Protein AF-A0A926UCR3-F1 (afdb_monomer_lite)

Sequence (141 aa):
MEPDPQQRLLLKIVLGSAWIDGALQPAELTYLQTLLQRYGESYNRELKELTQQRVSRTETEAWIVEYLNDTGEEGRRKLLAEIANTLFADERISDLERELLDEYHTMMSLIPNQEQEHHFAQNILEPIGRFLKKVIGLNPS

Secondary structure (DSSP, 8-state):
-PPPHHHHHHHHHHHHHTTTTSS--HHHHHHHHHHHHHTT-TT-HHHHHHTTSPPPHHHHHHHHHHHHHT--HHHHHHHHHHHHHHHTTSS---HHHHHHHHHHHHHHHHS--HHHHHHHHHHHHHHHHHHHHHHHT----

Radius of gyration: 20.46 Å; chains: 1; bounding box: 48×23×64 Å

pLDDT: mean 84.08, std 15.67, range [41.06, 97.5]

Structure (mmCIF, N/CA/C/O backbone):
data_AF-A0A926UCR3-F1
#
_entry.id   AF-A0A926UCR3-F1
#
loop_
_atom_site.group_PDB
_atom_site.id
_atom_site.type_symbol
_atom_site.label_atom_id
_atom_site.label_alt_id
_atom_site.label_comp_id
_atom_site.label_asym_id
_atom_site.label_entity_id
_atom_site.label_seq_id
_atom_site.pdbx_PDB_ins_code
_atom_site.Cartn_x
_atom_site.Cartn_y
_atom_site.Cartn_z
_atom_site.occupancy
_atom_site.B_iso_or_equiv
_atom_site.auth_seq_id
_atom_site.auth_comp_id
_atom_site.auth_asym_id
_atom_site.auth_atom_id
_atom_site.pdbx_PDB_model_num
ATOM 1 N N . MET A 1 1 ? -24.084 -1.351 -4.209 1.00 46.25 1 MET A N 1
ATOM 2 C CA . MET A 1 1 ? -23.220 -1.310 -3.017 1.00 46.25 1 MET A CA 1
ATOM 3 C C . MET A 1 1 ? -22.254 -0.180 -3.267 1.00 46.25 1 MET A C 1
ATOM 5 O O . MET A 1 1 ? -21.613 -0.195 -4.311 1.00 46.25 1 MET A O 1
ATOM 9 N N . GLU A 1 2 ? -22.261 0.846 -2.420 1.00 54.06 2 GLU A N 1
ATOM 10 C CA . GLU A 1 2 ? -21.163 1.810 -2.445 1.00 54.06 2 GLU A CA 1
ATOM 11 C C . GLU A 1 2 ? -19.873 1.060 -2.102 1.00 54.06 2 GLU A C 1
ATOM 13 O O . GLU A 1 2 ? -19.937 0.116 -1.307 1.00 54.06 2 GLU A O 1
ATOM 18 N N . PRO A 1 3 ? -18.738 1.382 -2.729 1.00 60.19 3 PRO A N 1
ATOM 19 C CA . PRO A 1 3 ? -17.538 0.603 -2.479 1.00 60.19 3 PRO A CA 1
ATOM 20 C C . PRO A 1 3 ? -17.004 0.892 -1.082 1.00 60.19 3 PRO A C 1
ATOM 22 O O . PRO A 1 3 ? -17.048 2.035 -0.623 1.00 60.19 3 PRO A O 1
ATOM 25 N N . ASP A 1 4 ? -16.530 -0.158 -0.420 1.00 85.75 4 ASP A N 1
ATOM 26 C CA . ASP A 1 4 ? -16.053 -0.112 0.956 1.00 85.75 4 ASP A CA 1
ATOM 27 C C . ASP A 1 4 ? -14.856 0.859 1.061 1.00 85.75 4 ASP A C 1
ATOM 29 O O . ASP A 1 4 ? -13.817 0.624 0.427 1.00 85.75 4 ASP A O 1
ATOM 33 N N . PRO A 1 5 ? -14.973 1.960 1.831 1.00 88.75 5 PRO A N 1
ATOM 34 C CA . PRO A 1 5 ? -13.883 2.913 2.036 1.00 88.75 5 PRO A CA 1
ATOM 35 C C . PRO A 1 5 ? -12.587 2.235 2.489 1.00 88.75 5 PRO A C 1
ATOM 37 O O . PRO A 1 5 ? -11.504 2.605 2.033 1.00 88.75 5 PRO A O 1
ATOM 40 N N . GLN A 1 6 ? -12.705 1.175 3.290 1.00 90.75 6 GLN A N 1
ATOM 41 C CA . GLN A 1 6 ? -11.568 0.430 3.809 1.00 90.75 6 GLN A CA 1
ATOM 42 C C . GLN A 1 6 ? -10.850 -0.363 2.715 1.00 90.75 6 GLN A C 1
ATOM 44 O O . GLN A 1 6 ? -9.621 -0.459 2.701 1.00 90.75 6 GLN A O 1
ATOM 49 N N . GLN A 1 7 ? -11.601 -0.905 1.752 1.00 93.31 7 GLN A N 1
ATOM 50 C CA . GLN A 1 7 ? -11.027 -1.579 0.586 1.00 93.31 7 GLN A CA 1
ATOM 51 C C . GLN A 1 7 ? -10.255 -0.599 -0.292 1.00 93.31 7 GLN A C 1
ATOM 53 O O . GLN A 1 7 ? -9.148 -0.907 -0.727 1.00 93.31 7 GLN A O 1
ATOM 58 N N . ARG A 1 8 ? -10.807 0.593 -0.530 1.00 94.88 8 ARG A N 1
ATOM 59 C CA . ARG A 1 8 ? -10.114 1.629 -1.307 1.00 94.88 8 ARG A CA 1
ATOM 60 C C . ARG A 1 8 ? -8.840 2.083 -0.623 1.00 94.88 8 ARG A C 1
ATOM 62 O O . ARG A 1 8 ? -7.825 2.232 -1.293 1.00 94.88 8 ARG A O 1
ATOM 69 N N . LEU A 1 9 ? -8.876 2.253 0.694 1.00 96.06 9 LEU A N 1
ATOM 70 C CA . LEU A 1 9 ? -7.705 2.648 1.460 1.00 96.06 9 LEU A CA 1
ATOM 71 C C . LEU A 1 9 ? -6.600 1.584 1.404 1.00 96.06 9 LEU A C 1
ATOM 73 O O . LEU A 1 9 ? -5.449 1.927 1.148 1.00 96.06 9 LEU A O 1
ATOM 77 N N . LEU A 1 10 ? -6.950 0.294 1.501 1.00 96.75 10 LEU A N 1
ATOM 78 C CA . LEU A 1 10 ? -6.012 -0.807 1.241 1.00 96.75 10 LEU A CA 1
ATOM 79 C C . LEU A 1 10 ? -5.377 -0.682 -0.150 1.00 96.75 10 LEU A C 1
ATOM 81 O O . LEU A 1 10 ? -4.158 -0.750 -0.273 1.00 96.75 10 LEU A O 1
ATOM 85 N N . LEU A 1 11 ? -6.183 -0.470 -1.195 1.00 97.25 11 LEU A N 1
ATOM 86 C CA . LEU A 1 11 ? -5.678 -0.347 -2.567 1.00 97.25 11 LEU A CA 1
ATOM 87 C C . LEU A 1 11 ? -4.743 0.858 -2.729 1.00 97.25 11 LEU A C 1
ATOM 89 O O . LEU A 1 11 ? -3.717 0.735 -3.395 1.00 97.25 11 LEU A O 1
ATOM 93 N N . LYS A 1 12 ? -5.056 1.995 -2.094 1.00 97.50 12 LYS A N 1
ATOM 94 C CA . LYS A 1 12 ? -4.191 3.186 -2.076 1.00 97.50 12 LYS A CA 1
ATOM 95 C C . LYS A 1 12 ? -2.836 2.882 -1.446 1.00 97.50 12 LYS A C 1
ATOM 97 O O . LYS A 1 12 ? -1.815 3.225 -2.031 1.00 97.50 12 LYS A O 1
ATOM 102 N N . ILE A 1 13 ? -2.816 2.192 -0.305 1.00 97.50 13 ILE A N 1
ATOM 103 C CA . ILE A 1 13 ? -1.568 1.805 0.366 1.00 97.50 13 ILE A CA 1
ATOM 104 C C . ILE A 1 13 ? -0.736 0.884 -0.522 1.00 97.50 13 ILE A C 1
ATOM 106 O O . ILE A 1 13 ? 0.460 1.107 -0.682 1.00 97.50 13 ILE A O 1
ATOM 110 N N . VAL A 1 14 ? -1.355 -0.137 -1.117 1.00 97.25 14 VAL A N 1
ATOM 111 C CA . VAL A 1 14 ? -0.649 -1.101 -1.971 1.00 97.25 14 VAL A CA 1
ATOM 112 C C . VAL A 1 14 ? -0.061 -0.407 -3.206 1.00 97.25 14 VAL A C 1
ATOM 114 O O . VAL A 1 14 ? 1.112 -0.599 -3.516 1.00 97.25 14 VAL A O 1
ATOM 117 N N . LEU A 1 15 ? -0.832 0.476 -3.853 1.00 96.56 15 LEU A N 1
ATOM 118 C CA . LEU A 1 15 ? -0.352 1.325 -4.949 1.00 96.56 15 LEU A CA 1
ATOM 119 C C . LEU A 1 15 ? 0.805 2.225 -4.513 1.00 96.56 15 LEU A C 1
ATOM 121 O O . LEU A 1 15 ? 1.803 2.328 -5.217 1.00 96.56 15 LEU A O 1
ATOM 125 N N . GLY A 1 16 ? 0.681 2.864 -3.350 1.00 96.06 16 GLY A N 1
ATOM 126 C CA . GLY A 1 16 ? 1.717 3.738 -2.816 1.00 96.06 16 GLY A CA 1
ATOM 127 C C . GLY A 1 16 ? 2.998 3.002 -2.424 1.00 96.06 16 GLY A C 1
ATOM 128 O O . GLY A 1 16 ? 4.085 3.554 -2.569 1.00 96.06 16 GLY A O 1
ATOM 129 N N . SER A 1 17 ? 2.884 1.752 -1.974 1.00 95.56 17 SER A N 1
ATOM 130 C CA . SER A 1 17 ? 4.023 0.903 -1.601 1.00 95.56 17 SER A CA 1
ATOM 131 C C . SER A 1 17 ? 4.845 0.504 -2.825 1.00 95.56 17 SER A C 1
ATOM 133 O O . SER A 1 17 ? 6.070 0.539 -2.782 1.00 95.56 17 SER A O 1
ATOM 135 N N . ALA A 1 18 ? 4.174 0.202 -3.938 1.00 94.69 18 ALA A N 1
ATOM 136 C CA . ALA A 1 18 ? 4.809 -0.194 -5.194 1.00 94.69 18 ALA A CA 1
ATOM 137 C C . ALA A 1 18 ? 5.604 0.942 -5.877 1.00 94.69 18 ALA A C 1
ATOM 139 O O . ALA A 1 18 ? 6.316 0.719 -6.843 1.00 94.69 18 ALA A O 1
ATOM 140 N N . TRP A 1 19 ? 5.512 2.180 -5.381 1.00 94.38 19 TRP A N 1
ATOM 141 C CA . TRP A 1 19 ? 6.311 3.306 -5.875 1.00 94.38 19 TRP A CA 1
ATOM 142 C C . TRP A 1 19 ? 7.643 3.500 -5.138 1.00 94.38 19 TRP A C 1
ATOM 144 O O . TRP A 1 19 ? 8.325 4.495 -5.398 1.00 94.38 19 TRP A O 1
ATOM 154 N N . ILE A 1 20 ? 8.018 2.611 -4.212 1.00 84.62 20 ILE A N 1
ATOM 155 C CA . ILE A 1 20 ? 9.150 2.830 -3.298 1.00 84.62 20 ILE A CA 1
ATOM 156 C C . ILE A 1 20 ? 10.494 3.035 -4.006 1.00 84.62 20 ILE A C 1
ATOM 158 O O . ILE A 1 20 ? 11.273 3.905 -3.617 1.00 84.62 20 ILE A O 1
ATOM 162 N N . ASP A 1 21 ? 10.748 2.288 -5.077 1.00 84.81 21 ASP A N 1
ATOM 163 C CA . ASP A 1 21 ? 11.949 2.398 -5.909 1.00 84.81 21 ASP A CA 1
ATOM 164 C C . ASP A 1 21 ? 11.855 3.555 -6.933 1.00 84.81 21 ASP A C 1
ATOM 166 O O . ASP A 1 21 ? 12.799 3.862 -7.668 1.00 84.81 21 ASP A O 1
ATOM 170 N N . GLY A 1 22 ? 10.714 4.250 -6.951 1.00 84.38 22 GLY A N 1
ATOM 171 C CA . GLY A 1 22 ? 10.385 5.341 -7.853 1.00 84.38 22 GLY A CA 1
ATOM 172 C C . GLY A 1 22 ? 9.853 4.892 -9.216 1.00 84.38 22 GLY A C 1
ATOM 173 O O . GLY A 1 22 ? 9.585 5.762 -10.055 1.00 84.38 22 GLY A O 1
ATOM 174 N N . ALA A 1 23 ? 9.683 3.602 -9.487 1.00 87.62 23 ALA A N 1
ATOM 175 C CA . ALA A 1 23 ? 9.207 3.131 -10.779 1.00 87.62 23 ALA A CA 1
ATOM 176 C C . ALA A 1 23 ? 8.382 1.847 -10.660 1.00 87.62 23 ALA A C 1
ATOM 178 O O . ALA A 1 23 ? 8.936 0.777 -10.481 1.00 87.62 23 ALA A O 1
ATOM 179 N N . LEU A 1 24 ? 7.077 1.938 -10.938 1.00 91.00 24 LEU A N 1
ATOM 180 C CA . LEU A 1 24 ? 6.242 0.745 -11.083 1.00 91.00 24 LEU A CA 1
ATOM 181 C C . LEU A 1 24 ? 6.754 -0.163 -12.200 1.00 91.00 24 LEU A C 1
ATOM 183 O O . LEU A 1 24 ? 6.705 0.190 -13.388 1.00 91.00 24 LEU A O 1
ATOM 187 N N . GLN A 1 25 ? 7.179 -1.361 -11.830 1.00 91.50 25 GLN A N 1
ATOM 188 C CA . GLN A 1 25 ? 7.595 -2.368 -12.782 1.00 91.50 25 GLN A CA 1
ATOM 189 C C . GLN A 1 25 ? 6.383 -2.996 -13.490 1.00 91.50 25 GLN A C 1
ATOM 191 O O . GLN A 1 25 ? 5.271 -3.033 -12.952 1.00 91.50 25 GLN A O 1
ATOM 196 N N . PRO A 1 26 ? 6.554 -3.550 -14.709 1.00 93.50 26 PRO A N 1
ATOM 197 C CA . PRO A 1 26 ? 5.447 -4.170 -15.439 1.00 93.50 26 PRO A CA 1
ATOM 198 C C . PRO A 1 26 ? 4.741 -5.305 -14.678 1.00 93.50 26 PRO A C 1
ATOM 200 O O . PRO A 1 26 ? 3.528 -5.472 -14.829 1.00 93.50 26 PRO A O 1
ATOM 203 N N . ALA A 1 27 ? 5.477 -6.079 -13.873 1.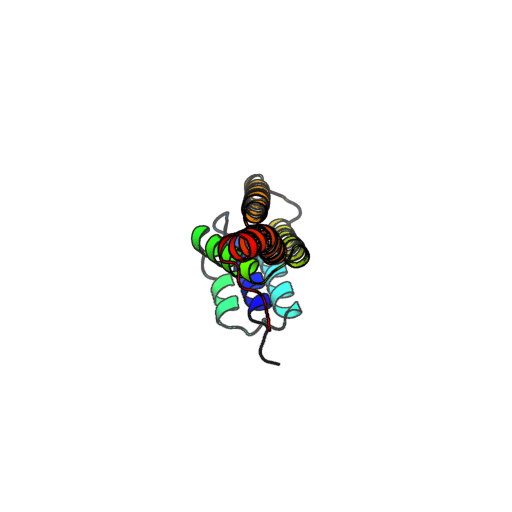00 93.06 27 ALA A N 1
ATOM 204 C CA . ALA A 1 27 ? 4.925 -7.173 -13.072 1.00 93.06 27 ALA A CA 1
ATOM 205 C C . ALA A 1 27 ? 4.026 -6.648 -11.942 1.00 93.06 27 ALA A C 1
ATOM 207 O O . ALA A 1 27 ? 2.868 -7.059 -11.841 1.00 93.06 27 ALA A O 1
ATOM 208 N N . GLU A 1 28 ? 4.510 -5.670 -11.175 1.00 93.50 28 GLU A N 1
ATOM 209 C CA . GLU A 1 28 ? 3.751 -5.000 -10.114 1.00 93.50 28 GLU A CA 1
ATOM 210 C C . GLU A 1 28 ? 2.505 -4.318 -10.682 1.00 93.50 28 GLU A C 1
ATOM 212 O O . GLU A 1 28 ? 1.403 -4.508 -10.174 1.00 93.50 28 GLU A O 1
ATOM 217 N N . LEU A 1 29 ? 2.634 -3.597 -11.804 1.00 94.94 29 LEU A N 1
ATOM 218 C CA . LEU A 1 29 ? 1.498 -2.960 -12.474 1.00 94.94 29 LEU A CA 1
ATOM 219 C C . LEU A 1 29 ? 0.445 -3.987 -12.916 1.00 94.94 29 LEU A C 1
ATOM 221 O O . LEU A 1 29 ? -0.756 -3.739 -12.790 1.00 94.94 29 LEU A O 1
ATOM 225 N N . THR A 1 30 ? 0.874 -5.145 -13.421 1.00 95.31 30 THR A N 1
ATOM 226 C CA . THR A 1 30 ? -0.036 -6.234 -13.811 1.00 95.31 30 THR A CA 1
ATOM 227 C C . THR A 1 30 ? -0.758 -6.812 -12.591 1.00 95.31 30 THR A C 1
ATOM 229 O O . THR A 1 30 ? -1.976 -7.035 -12.639 1.00 95.31 30 THR A O 1
ATOM 232 N N . TYR A 1 31 ? -0.040 -7.012 -11.482 1.00 94.81 31 TYR A N 1
ATOM 233 C CA . TYR A 1 31 ? -0.636 -7.443 -10.219 1.00 94.81 31 TYR A CA 1
ATOM 234 C C . TYR A 1 31 ? -1.650 -6.413 -9.708 1.00 94.81 31 TYR A C 1
ATOM 236 O O . TYR A 1 31 ? -2.802 -6.763 -9.456 1.00 94.81 31 TYR A O 1
ATOM 244 N N . LEU A 1 32 ? -1.275 -5.134 -9.658 1.00 95.69 32 LEU A N 1
ATOM 245 C CA . LEU A 1 32 ? -2.128 -4.021 -9.239 1.00 95.69 32 LEU A CA 1
ATOM 246 C C . LEU A 1 32 ? -3.406 -3.928 -10.077 1.00 95.69 32 LEU A C 1
ATOM 248 O O . LEU A 1 32 ? -4.496 -3.801 -9.526 1.00 95.69 32 LEU A O 1
ATOM 252 N N . GLN A 1 33 ? -3.319 -4.051 -11.404 1.00 95.62 33 GLN A N 1
ATOM 253 C CA . GLN A 1 33 ? -4.503 -4.059 -12.271 1.00 95.62 33 GLN A CA 1
ATOM 254 C C . GLN A 1 33 ? -5.428 -5.245 -11.972 1.00 95.62 33 GLN A C 1
ATOM 256 O O . GLN A 1 33 ? -6.651 -5.083 -11.924 1.00 95.62 33 GLN A O 1
ATOM 261 N N . THR A 1 34 ? -4.854 -6.425 -11.727 1.00 95.00 34 THR A N 1
ATOM 262 C CA . THR A 1 34 ? -5.607 -7.621 -11.322 1.00 95.00 34 THR A CA 1
ATOM 263 C C . THR A 1 34 ? -6.268 -7.418 -9.959 1.00 95.00 34 THR A C 1
ATOM 265 O O . THR A 1 34 ? -7.419 -7.812 -9.757 1.00 95.00 34 THR A O 1
ATOM 268 N N . LEU A 1 35 ? -5.570 -6.763 -9.032 1.00 94.56 35 LEU A N 1
ATOM 269 C CA . LEU A 1 35 ? -6.074 -6.435 -7.708 1.00 94.56 35 LEU A CA 1
ATOM 270 C C . LEU A 1 35 ? -7.255 -5.462 -7.800 1.00 94.56 35 LEU A C 1
ATOM 272 O O . LEU A 1 35 ? -8.327 -5.752 -7.276 1.00 94.56 35 LEU A O 1
ATOM 276 N N . LEU A 1 36 ? -7.127 -4.373 -8.563 1.00 95.00 36 LEU A N 1
ATOM 277 C CA . LEU A 1 36 ? -8.223 -3.429 -8.808 1.00 95.00 36 LEU A CA 1
ATOM 278 C C . LEU A 1 36 ? -9.454 -4.123 -9.406 1.00 95.00 36 LEU A C 1
ATOM 280 O O . LEU A 1 36 ? -10.576 -3.856 -8.982 1.00 95.00 36 LEU A O 1
ATOM 284 N N . GLN A 1 37 ? -9.273 -5.049 -10.353 1.00 94.88 37 GLN A N 1
ATOM 285 C CA . GLN A 1 37 ? -10.382 -5.839 -10.897 1.00 94.88 37 GLN A CA 1
ATOM 286 C C . GLN A 1 37 ? -11.032 -6.741 -9.840 1.00 94.88 37 GLN A C 1
ATOM 288 O O . GLN A 1 37 ? -12.258 -6.769 -9.744 1.00 94.88 37 GLN A O 1
ATOM 293 N N . ARG A 1 38 ? -10.231 -7.441 -9.025 1.00 93.19 38 ARG A N 1
ATOM 294 C CA . ARG A 1 38 ? -10.713 -8.332 -7.954 1.00 93.19 38 ARG A CA 1
ATOM 295 C C . ARG A 1 38 ? -11.579 -7.595 -6.934 1.00 93.19 38 ARG A C 1
ATOM 297 O O . ARG A 1 38 ? -12.568 -8.151 -6.467 1.00 93.19 38 ARG A O 1
ATOM 304 N N . TYR A 1 39 ? -11.215 -6.357 -6.612 1.00 91.81 39 TYR A N 1
ATOM 305 C CA . TYR A 1 39 ? -11.955 -5.501 -5.683 1.00 91.81 39 TYR A CA 1
ATOM 306 C C . TYR A 1 39 ? -13.067 -4.677 -6.358 1.00 91.81 39 TYR A C 1
ATOM 308 O O . TYR A 1 39 ? -13.753 -3.916 -5.684 1.00 91.81 39 TYR A O 1
ATOM 316 N N . GLY A 1 40 ? -13.290 -4.828 -7.670 1.00 93.25 40 GLY A N 1
ATOM 317 C CA . GLY A 1 40 ? -14.336 -4.096 -8.396 1.00 93.25 40 GLY A CA 1
ATOM 318 C C . GLY A 1 40 ? -14.038 -2.606 -8.620 1.00 93.25 40 GLY A C 1
ATOM 319 O O . GLY A 1 40 ? -14.944 -1.841 -8.935 1.00 93.25 40 GLY A O 1
ATOM 320 N N . GLU A 1 41 ? -12.777 -2.194 -8.494 1.00 94.62 41 GLU A N 1
ATOM 321 C CA . GLU A 1 41 ? -12.308 -0.801 -8.539 1.00 94.62 41 GLU A CA 1
ATOM 322 C C . GLU A 1 41 ? -11.516 -0.476 -9.826 1.00 94.62 41 GLU A C 1
ATOM 324 O O . GLU A 1 41 ? -10.859 0.557 -9.935 1.00 94.62 41 GLU A O 1
ATOM 329 N N . SER A 1 42 ? -11.590 -1.326 -10.854 1.00 91.44 42 SER A N 1
ATOM 330 C CA . SER A 1 42 ? -10.857 -1.154 -12.124 1.00 91.44 42 SER A CA 1
ATOM 331 C C . SER A 1 42 ? -11.221 0.111 -12.917 1.00 91.44 42 SER A C 1
ATOM 333 O O . SER A 1 42 ? -10.429 0.576 -13.740 1.00 91.44 42 SER A O 1
ATOM 335 N N . TYR A 1 43 ? -12.405 0.678 -12.676 1.00 91.12 43 TYR A N 1
ATOM 336 C CA . TYR A 1 43 ? -12.874 1.927 -13.290 1.00 91.12 43 TYR A CA 1
ATOM 337 C C . TYR A 1 43 ? -12.755 3.138 -12.360 1.00 91.12 43 TYR A C 1
ATOM 339 O O . TYR A 1 43 ? -13.168 4.239 -12.730 1.00 91.12 43 TYR A O 1
ATOM 347 N N . ASN A 1 44 ? -12.201 2.957 -11.161 1.00 93.69 44 ASN A N 1
ATOM 348 C CA . ASN A 1 44 ? -12.006 4.043 -10.221 1.00 93.69 44 ASN A CA 1
ATOM 349 C C . ASN A 1 44 ? -10.948 5.010 -10.745 1.00 93.69 44 ASN A C 1
ATOM 351 O O . ASN A 1 44 ? -9.801 4.635 -10.996 1.00 93.69 44 ASN A O 1
ATOM 355 N N . ARG A 1 45 ? -11.350 6.267 -10.923 1.00 93.44 45 ARG A N 1
ATOM 356 C CA . ARG A 1 45 ? -10.480 7.291 -11.490 1.00 93.44 45 ARG A CA 1
ATOM 357 C C . ARG A 1 45 ? -9.286 7.600 -10.585 1.00 93.44 45 ARG A C 1
ATOM 359 O O . ARG A 1 45 ? -8.176 7.648 -11.097 1.00 93.44 45 ARG A O 1
ATOM 366 N N . GLU A 1 46 ? -9.510 7.769 -9.283 1.00 94.50 46 GLU A N 1
ATOM 367 C CA . GLU A 1 46 ? -8.456 8.088 -8.310 1.00 94.50 46 GLU A CA 1
ATOM 368 C C . GLU A 1 46 ? -7.407 6.970 -8.271 1.00 94.50 46 GLU A C 1
ATOM 370 O O . GLU A 1 46 ? -6.227 7.213 -8.499 1.00 94.50 46 GLU A O 1
ATOM 375 N N . LEU A 1 47 ? -7.840 5.719 -8.089 1.00 95.31 47 LEU A N 1
ATOM 376 C CA . LEU A 1 47 ? -6.924 4.574 -8.015 1.00 95.31 47 LEU A CA 1
ATOM 377 C C . LEU A 1 47 ? -6.162 4.355 -9.326 1.00 95.31 47 LEU A C 1
ATOM 379 O O . LEU A 1 47 ? -4.989 3.987 -9.316 1.00 95.31 47 LEU A O 1
ATOM 383 N N . LYS A 1 48 ? -6.801 4.621 -10.468 1.00 94.06 48 LYS A N 1
ATOM 384 C CA . LYS A 1 48 ? -6.131 4.562 -11.767 1.00 94.06 48 LYS A CA 1
ATOM 385 C C . LYS A 1 48 ? -5.090 5.670 -11.923 1.00 94.06 48 LYS A C 1
ATOM 387 O O . LYS A 1 48 ? -4.021 5.404 -12.465 1.00 94.06 48 LYS A O 1
ATOM 392 N N . GLU A 1 49 ? -5.361 6.882 -11.450 1.00 94.06 49 GLU A N 1
ATOM 393 C CA . GLU A 1 49 ? -4.389 7.983 -11.467 1.00 94.06 49 GLU A CA 1
ATOM 394 C C . GLU A 1 49 ? -3.144 7.641 -10.626 1.00 94.06 49 GLU A C 1
ATOM 396 O O . GLU A 1 49 ? -2.023 7.880 -11.077 1.00 94.06 49 GLU A O 1
ATOM 401 N N . LEU A 1 50 ? -3.310 6.954 -9.490 1.00 95.25 50 LEU A N 1
ATOM 402 C CA . LEU A 1 50 ? -2.195 6.478 -8.656 1.00 95.25 50 LEU A CA 1
ATOM 403 C C . LEU A 1 50 ? -1.307 5.417 -9.338 1.00 95.25 50 LEU A C 1
ATOM 405 O O . LEU A 1 50 ? -0.144 5.276 -8.974 1.00 95.25 50 LEU A O 1
ATOM 409 N N . THR A 1 51 ? -1.790 4.709 -10.369 1.00 93.12 51 THR A N 1
ATOM 410 C CA . THR A 1 51 ? -0.926 3.820 -11.188 1.00 93.12 51 THR A CA 1
ATOM 411 C C . THR A 1 51 ? 0.003 4.585 -12.136 1.00 93.12 51 THR A C 1
ATOM 413 O O . THR A 1 51 ? 0.871 3.993 -12.771 1.00 93.12 51 THR A O 1
ATOM 416 N N . GLN A 1 52 ? -0.196 5.895 -12.284 1.00 91.88 52 GLN A N 1
ATOM 417 C CA . GLN A 1 52 ? 0.535 6.745 -13.229 1.00 91.88 52 GLN A CA 1
ATOM 418 C C . GLN A 1 52 ? 1.339 7.843 -12.532 1.00 91.88 52 GLN A C 1
ATOM 420 O O . GLN A 1 52 ? 2.232 8.432 -13.140 1.00 91.88 52 GLN A O 1
ATOM 425 N N . GLN A 1 53 ? 1.012 8.138 -11.277 1.00 91.75 53 GLN A N 1
ATOM 426 C CA . GLN A 1 53 ? 1.623 9.198 -10.491 1.00 91.75 53 GLN A CA 1
ATOM 427 C C . GLN A 1 53 ? 2.356 8.595 -9.304 1.00 91.75 53 GLN A C 1
ATOM 429 O O . GLN A 1 53 ? 1.798 7.775 -8.580 1.00 91.75 53 GLN A O 1
ATOM 434 N N . ARG A 1 54 ? 3.599 9.038 -9.094 1.00 91.38 54 ARG A N 1
ATOM 435 C CA . ARG A 1 54 ? 4.371 8.652 -7.916 1.00 91.38 54 ARG A CA 1
ATOM 436 C C . ARG A 1 54 ? 3.649 9.099 -6.656 1.00 91.38 54 ARG A C 1
ATOM 438 O O . ARG A 1 54 ? 3.315 10.275 -6.519 1.00 91.38 54 ARG A O 1
ATOM 445 N N . VAL A 1 55 ? 3.510 8.166 -5.730 1.00 93.62 55 VAL A N 1
ATOM 446 C CA . VAL A 1 55 ? 3.033 8.425 -4.375 1.00 93.62 55 VAL A CA 1
ATOM 447 C C . VAL A 1 55 ? 4.243 8.548 -3.465 1.00 93.62 55 VAL A C 1
ATOM 449 O O . VAL A 1 55 ? 5.212 7.799 -3.593 1.00 93.62 55 VAL A O 1
ATOM 452 N N . SER A 1 56 ? 4.220 9.526 -2.564 1.00 92.06 56 SER A N 1
ATOM 453 C CA . SER A 1 56 ? 5.305 9.670 -1.597 1.00 92.06 56 SER A CA 1
ATOM 454 C C . SER A 1 56 ? 5.178 8.637 -0.481 1.00 92.06 56 SER A C 1
ATOM 456 O O . SER A 1 56 ? 4.077 8.312 -0.043 1.00 92.06 56 SER A O 1
ATOM 458 N N . ARG A 1 57 ? 6.312 8.184 0.056 1.00 92.12 57 ARG A N 1
ATOM 459 C CA . ARG A 1 57 ? 6.328 7.269 1.203 1.00 92.12 57 ARG A CA 1
ATOM 460 C C . ARG A 1 57 ? 5.516 7.799 2.394 1.00 92.12 57 ARG A C 1
ATOM 462 O O . ARG A 1 57 ? 4.746 7.049 2.979 1.00 92.12 57 ARG A O 1
ATOM 469 N N . THR A 1 58 ? 5.640 9.088 2.710 1.00 93.50 58 THR A N 1
ATOM 470 C CA . THR A 1 58 ? 4.900 9.732 3.808 1.00 93.50 58 THR A CA 1
ATOM 471 C C . THR A 1 58 ? 3.387 9.698 3.595 1.00 93.50 58 THR A C 1
ATOM 473 O O . THR A 1 58 ? 2.630 9.534 4.547 1.00 93.50 58 THR A O 1
ATOM 476 N N . GLU A 1 59 ? 2.932 9.838 2.350 1.00 95.31 59 GLU A N 1
ATOM 477 C CA . GLU A 1 59 ? 1.512 9.733 2.011 1.00 95.31 59 GLU A CA 1
ATOM 478 C C . GLU A 1 59 ? 1.009 8.291 2.164 1.00 95.31 59 GLU A C 1
ATOM 480 O O . GLU A 1 59 ? -0.028 8.068 2.788 1.00 95.31 59 GLU A O 1
ATOM 485 N N . THR A 1 60 ? 1.788 7.308 1.703 1.00 96.25 60 THR A N 1
ATOM 486 C CA . THR A 1 60 ? 1.494 5.883 1.915 1.00 96.25 60 THR A CA 1
ATOM 487 C C . THR A 1 60 ? 1.411 5.538 3.406 1.00 96.25 60 THR A C 1
ATOM 489 O O . THR A 1 60 ? 0.474 4.868 3.836 1.00 96.25 60 THR A O 1
ATOM 492 N N . GLU A 1 61 ? 2.350 6.029 4.219 1.00 95.44 61 GLU A N 1
ATOM 493 C CA . GLU A 1 61 ? 2.362 5.829 5.674 1.00 95.44 61 GLU A CA 1
ATOM 494 C C . GLU A 1 61 ? 1.145 6.461 6.359 1.00 95.44 61 GLU A C 1
ATOM 496 O O . GLU A 1 61 ? 0.555 5.846 7.249 1.00 95.44 61 GLU A O 1
ATOM 501 N N . ALA A 1 62 ? 0.713 7.646 5.918 1.00 96.06 62 ALA A N 1
ATOM 502 C CA . ALA A 1 62 ? -0.499 8.276 6.432 1.00 96.06 62 ALA A CA 1
ATOM 503 C C . ALA A 1 62 ? -1.744 7.412 6.172 1.00 96.06 62 ALA A C 1
ATOM 505 O O . ALA A 1 62 ? -2.555 7.216 7.079 1.00 96.06 62 ALA A O 1
ATOM 506 N N . TRP A 1 63 ? -1.865 6.831 4.974 1.00 97.00 63 TRP A N 1
ATOM 507 C CA . TRP A 1 63 ? -2.955 5.902 4.661 1.00 97.00 63 TRP A CA 1
ATOM 508 C C . TRP A 1 63 ? -2.878 4.612 5.475 1.00 97.00 63 TRP A C 1
ATOM 510 O O . TRP A 1 63 ? -3.918 4.096 5.873 1.00 97.00 63 TRP A O 1
ATOM 520 N N . ILE A 1 64 ? -1.674 4.102 5.768 1.00 96.12 64 ILE A N 1
ATOM 521 C CA . ILE A 1 64 ? -1.509 2.949 6.665 1.00 96.12 64 ILE A CA 1
ATOM 522 C C . ILE A 1 64 ? -2.087 3.273 8.041 1.00 96.12 64 ILE A C 1
ATOM 524 O O . ILE A 1 64 ? -2.892 2.500 8.552 1.00 96.12 64 ILE A O 1
ATOM 528 N N . VAL A 1 65 ? -1.719 4.412 8.631 1.00 94.12 65 VAL A N 1
ATOM 529 C CA . VAL A 1 65 ? -2.242 4.823 9.943 1.00 94.12 65 VAL A CA 1
ATOM 530 C C . VAL A 1 65 ? -3.766 4.942 9.910 1.00 94.12 65 VAL A C 1
ATOM 532 O O . VAL A 1 65 ? -4.436 4.412 10.793 1.00 94.12 65 VAL A O 1
ATOM 535 N N . GLU A 1 66 ? -4.319 5.573 8.872 1.00 94.38 66 GLU A N 1
ATOM 536 C CA . GLU A 1 66 ? -5.767 5.682 8.677 1.00 94.38 66 GLU A CA 1
ATOM 537 C C . GLU A 1 66 ? -6.434 4.301 8.590 1.00 94.38 66 GLU A C 1
ATOM 539 O O . GLU A 1 66 ? -7.420 4.046 9.276 1.00 94.38 66 GLU A O 1
ATOM 544 N N . TYR A 1 67 ? -5.849 3.371 7.832 1.00 94.44 67 TYR A N 1
ATOM 545 C CA . TYR A 1 67 ? -6.373 2.017 7.668 1.00 94.44 67 TYR A CA 1
ATOM 546 C C . TYR A 1 67 ? -6.382 1.254 8.990 1.00 94.44 67 TYR A C 1
ATOM 548 O O . TYR A 1 67 ? -7.335 0.539 9.298 1.00 94.44 67 TYR A O 1
ATOM 556 N N . LEU A 1 68 ? -5.347 1.417 9.809 1.00 91.94 68 LEU A N 1
ATOM 557 C CA . LEU A 1 68 ? -5.250 0.728 11.090 1.00 91.94 68 LEU A CA 1
ATOM 558 C C . LEU A 1 68 ? -6.264 1.201 12.134 1.00 91.94 68 LEU A C 1
ATOM 560 O O . LEU A 1 68 ? -6.556 0.425 13.045 1.00 91.94 68 LEU A O 1
ATOM 564 N N . ASN A 1 69 ? -6.821 2.408 11.997 1.00 88.69 69 ASN A N 1
ATOM 565 C CA . ASN A 1 69 ? -7.818 2.920 12.938 1.00 88.69 69 ASN A CA 1
ATOM 566 C C . ASN A 1 69 ? -9.077 2.051 12.977 1.00 88.69 69 ASN A C 1
ATOM 568 O O . ASN A 1 69 ? -9.614 1.830 14.054 1.00 88.69 69 ASN A O 1
ATOM 572 N N . ASP A 1 70 ? -9.493 1.507 11.834 1.00 86.31 70 ASP A N 1
ATOM 573 C CA . ASP A 1 70 ? -10.720 0.712 11.708 1.00 86.31 70 ASP A CA 1
ATOM 574 C C . ASP A 1 70 ? -10.438 -0.784 11.484 1.00 86.31 70 ASP A C 1
ATOM 576 O O . ASP A 1 70 ? -11.312 -1.545 11.063 1.00 86.31 70 ASP A O 1
ATOM 580 N N . THR A 1 71 ? -9.208 -1.234 11.769 1.00 85.25 71 THR A N 1
ATOM 581 C CA . THR A 1 71 ? -8.764 -2.592 11.432 1.00 85.25 71 THR A CA 1
ATOM 582 C C . THR A 1 71 ? -8.128 -3.337 12.606 1.00 85.25 71 THR A C 1
ATOM 584 O O . THR A 1 71 ? -7.208 -2.858 13.267 1.00 85.25 71 THR A O 1
ATOM 587 N N . GLY A 1 72 ? -8.583 -4.573 12.829 1.00 87.06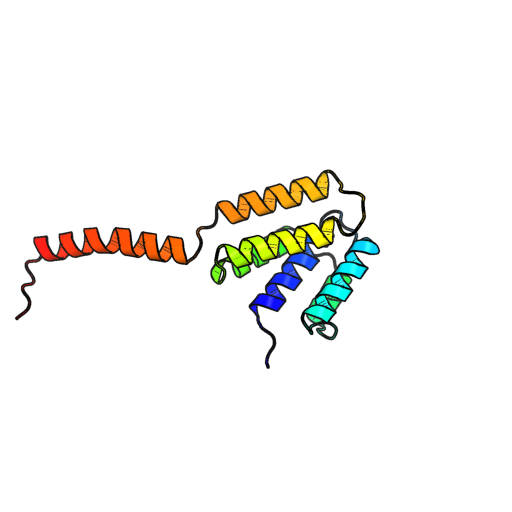 72 GLY A N 1
ATOM 588 C CA . GLY A 1 72 ? -7.972 -5.517 13.768 1.00 87.06 72 GLY A CA 1
ATOM 589 C C . GLY A 1 72 ? -6.738 -6.236 13.208 1.00 87.06 72 GLY A C 1
ATOM 590 O O . GLY A 1 72 ? -6.196 -5.904 12.155 1.00 87.06 72 GLY A O 1
ATOM 591 N N . GLU A 1 73 ? -6.294 -7.285 13.896 1.00 88.56 73 GLU A N 1
ATOM 592 C CA . GLU A 1 73 ? -5.091 -8.033 13.504 1.00 88.56 73 GLU A CA 1
ATOM 593 C C . GLU A 1 73 ? -5.215 -8.694 12.118 1.00 88.56 73 GLU A C 1
ATOM 595 O O . GLU A 1 73 ? -4.256 -8.737 11.351 1.00 88.56 73 GLU A O 1
ATOM 600 N N . GLU A 1 74 ? -6.413 -9.163 11.758 1.00 90.56 74 GLU A N 1
ATOM 601 C CA . GLU A 1 74 ? -6.646 -9.807 10.462 1.00 90.56 74 GLU A CA 1
ATOM 602 C C . GLU A 1 74 ? -6.421 -8.851 9.291 1.00 90.56 74 GLU A C 1
ATOM 604 O O . GLU A 1 74 ? -5.749 -9.205 8.325 1.00 90.56 74 GLU A O 1
ATOM 609 N N . GLY A 1 75 ? -6.922 -7.618 9.369 1.00 91.75 75 GLY A N 1
ATOM 610 C CA . GLY A 1 75 ? -6.707 -6.686 8.269 1.00 91.75 75 GLY A CA 1
ATOM 611 C C . GLY A 1 75 ? -5.276 -6.137 8.221 1.00 91.75 75 GLY A C 1
ATOM 612 O O . GLY A 1 75 ? -4.801 -5.838 7.132 1.00 91.75 75 GLY A O 1
ATOM 613 N N . ARG A 1 76 ? -4.528 -6.127 9.337 1.00 93.81 76 ARG A N 1
ATOM 614 C CA . ARG A 1 76 ? -3.065 -5.904 9.312 1.00 93.81 76 ARG A CA 1
ATOM 615 C C . ARG A 1 76 ? -2.350 -6.974 8.499 1.00 93.81 76 ARG A C 1
ATOM 617 O O . ARG A 1 76 ? -1.586 -6.648 7.594 1.00 93.81 76 ARG A O 1
ATOM 624 N N . ARG A 1 77 ? -2.632 -8.251 8.792 1.00 93.88 77 ARG A N 1
ATOM 625 C CA . ARG A 1 77 ? -2.072 -9.386 8.040 1.00 93.88 77 ARG A CA 1
ATOM 626 C C . ARG A 1 77 ? -2.444 -9.304 6.567 1.00 93.88 77 ARG A C 1
ATOM 628 O O . ARG A 1 77 ? -1.586 -9.493 5.712 1.00 93.88 77 ARG A O 1
ATOM 635 N N . LYS A 1 78 ? -3.705 -8.978 6.278 1.00 94.88 78 LYS A N 1
ATOM 636 C CA . LYS A 1 78 ? -4.192 -8.787 4.913 1.00 94.88 78 LYS A CA 1
ATOM 637 C C . LYS A 1 78 ? -3.437 -7.673 4.191 1.00 94.88 78 LYS A C 1
ATOM 639 O O . LYS A 1 78 ? -3.000 -7.883 3.066 1.00 94.88 78 LYS A O 1
ATOM 644 N N . LEU A 1 79 ? -3.274 -6.513 4.825 1.00 96.38 79 LEU A N 1
ATOM 645 C CA . LEU A 1 79 ? -2.567 -5.382 4.236 1.00 96.38 79 LEU A CA 1
ATOM 646 C C . LEU A 1 79 ? -1.112 -5.744 3.919 1.00 96.38 79 LEU A C 1
ATOM 648 O O . LEU A 1 79 ? -0.675 -5.556 2.789 1.00 96.38 79 LEU A O 1
ATOM 652 N N . LEU A 1 80 ? -0.391 -6.329 4.880 1.00 96.31 80 LEU A N 1
ATOM 653 C CA . LEU A 1 80 ? 0.990 -6.774 4.673 1.00 96.31 80 LEU A CA 1
ATOM 654 C C . LEU A 1 80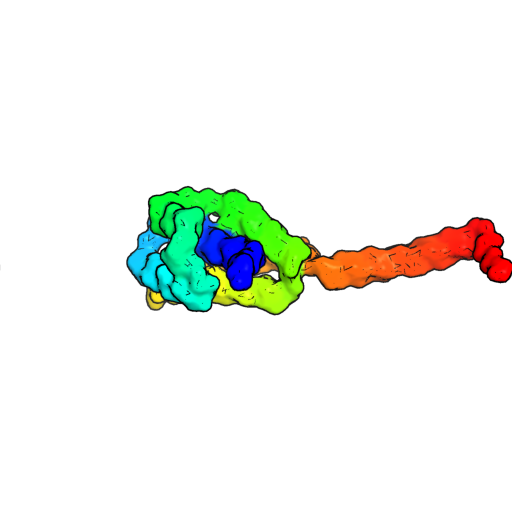 ? 1.104 -7.819 3.561 1.00 96.31 80 LEU A C 1
ATOM 656 O O . LEU A 1 80 ? 2.022 -7.741 2.752 1.00 96.31 80 LEU A O 1
ATOM 660 N N . ALA A 1 81 ? 0.168 -8.768 3.486 1.00 95.75 81 ALA A N 1
ATOM 661 C CA . ALA A 1 81 ? 0.157 -9.773 2.429 1.00 95.75 81 ALA A CA 1
ATOM 662 C C . ALA A 1 81 ? -0.041 -9.148 1.040 1.00 95.75 81 ALA A C 1
ATOM 664 O O . ALA A 1 81 ? 0.643 -9.534 0.099 1.00 95.75 81 ALA A O 1
ATOM 665 N N . GLU A 1 82 ? -0.943 -8.174 0.898 1.00 96.75 82 GLU A N 1
ATOM 666 C CA . GLU A 1 82 ? -1.171 -7.506 -0.391 1.00 96.75 82 GLU A CA 1
ATOM 667 C C . GLU A 1 82 ? 0.005 -6.609 -0.798 1.00 96.75 82 GLU A C 1
ATOM 669 O O . GLU A 1 82 ? 0.345 -6.559 -1.981 1.00 96.75 82 GLU A O 1
ATOM 674 N N . ILE A 1 83 ? 0.670 -5.959 0.165 1.00 95.69 83 ILE A N 1
ATOM 675 C CA . ILE A 1 83 ? 1.924 -5.231 -0.082 1.00 95.69 83 ILE A CA 1
ATOM 676 C C . ILE A 1 83 ? 3.000 -6.211 -0.559 1.00 95.69 83 ILE A C 1
ATOM 678 O O . ILE A 1 83 ? 3.564 -6.011 -1.629 1.00 95.69 83 ILE A O 1
ATOM 682 N N . ALA A 1 84 ? 3.230 -7.306 0.170 1.00 93.69 84 ALA A N 1
ATOM 683 C CA . ALA A 1 84 ? 4.232 -8.310 -0.185 1.00 93.69 84 ALA A CA 1
ATOM 684 C C . ALA A 1 84 ? 3.973 -8.933 -1.565 1.00 93.69 84 ALA A C 1
ATOM 686 O O . ALA A 1 84 ? 4.884 -9.014 -2.379 1.00 93.69 84 ALA A O 1
ATOM 687 N N . ASN A 1 85 ? 2.729 -9.322 -1.863 1.00 93.94 85 ASN A N 1
ATOM 688 C CA . ASN A 1 85 ? 2.366 -9.876 -3.171 1.00 93.94 85 ASN A CA 1
ATOM 689 C C . ASN A 1 85 ? 2.584 -8.881 -4.316 1.00 93.94 85 ASN A C 1
ATOM 691 O O . ASN A 1 85 ? 2.828 -9.301 -5.443 1.00 93.94 85 ASN A O 1
ATOM 695 N N . THR A 1 86 ? 2.448 -7.582 -4.039 1.00 94.12 86 THR A N 1
ATOM 696 C CA . THR A 1 86 ? 2.664 -6.540 -5.042 1.00 94.12 86 THR A CA 1
ATOM 697 C C . THR A 1 86 ? 4.145 -6.317 -5.282 1.00 94.12 86 THR A C 1
ATOM 699 O O . THR A 1 86 ? 4.563 -6.385 -6.429 1.00 94.12 86 THR A O 1
ATOM 702 N N . LEU A 1 87 ? 4.927 -6.105 -4.219 1.00 90.56 87 LEU A N 1
ATOM 703 C CA . LEU A 1 87 ? 6.370 -5.864 -4.317 1.00 90.56 87 LEU A CA 1
ATOM 704 C C . LEU A 1 87 ? 7.104 -7.076 -4.898 1.00 90.56 87 LEU A C 1
ATOM 706 O O . LEU A 1 87 ? 7.986 -6.939 -5.729 1.00 90.56 87 LEU A O 1
ATOM 710 N N . PHE A 1 88 ? 6.688 -8.283 -4.515 1.00 91.12 88 PHE A N 1
ATOM 711 C CA . PHE A 1 88 ? 7.279 -9.537 -4.987 1.00 91.12 88 PHE A CA 1
ATOM 712 C C . PHE A 1 88 ? 6.492 -10.128 -6.165 1.00 91.12 88 PHE A C 1
ATOM 714 O O . PHE A 1 88 ? 6.442 -11.347 -6.345 1.00 91.12 88 PHE A O 1
ATOM 721 N N . ALA A 1 89 ? 5.801 -9.277 -6.934 1.00 89.31 89 ALA A N 1
ATOM 722 C CA . ALA A 1 89 ? 5.089 -9.706 -8.135 1.00 89.31 89 ALA A CA 1
ATOM 723 C C . ALA A 1 89 ? 6.060 -10.154 -9.234 1.00 89.31 89 ALA A C 1
ATOM 725 O O . ALA A 1 89 ? 5.698 -10.972 -10.085 1.00 89.31 89 ALA A O 1
ATOM 726 N N . ASP A 1 90 ? 7.282 -9.618 -9.227 1.00 82.50 90 ASP A N 1
ATOM 727 C CA . ASP A 1 90 ? 8.391 -10.217 -9.948 1.00 82.50 90 ASP A CA 1
ATOM 728 C C . ASP A 1 90 ? 9.068 -11.302 -9.084 1.00 82.50 90 ASP A C 1
ATOM 730 O O . ASP A 1 90 ? 9.011 -11.305 -7.858 1.00 82.50 90 ASP A O 1
ATOM 734 N N . GLU A 1 91 ? 9.711 -12.284 -9.713 1.00 75.81 91 GLU A N 1
ATOM 735 C CA . GLU A 1 91 ? 10.423 -13.341 -8.976 1.00 75.81 91 GLU A CA 1
ATOM 736 C C . GLU A 1 91 ? 11.783 -12.853 -8.414 1.00 75.81 91 GLU A C 1
ATOM 738 O O . GLU A 1 91 ? 12.689 -13.659 -8.181 1.00 75.81 91 GLU A O 1
ATOM 743 N N . ARG A 1 92 ? 11.983 -11.536 -8.250 1.00 78.88 92 ARG A N 1
ATOM 744 C CA . ARG A 1 92 ? 13.259 -10.892 -7.912 1.00 78.88 92 ARG A CA 1
ATOM 745 C C . ARG A 1 92 ? 13.099 -9.864 -6.797 1.00 78.88 92 ARG A C 1
ATOM 747 O O . ARG A 1 92 ? 13.276 -8.671 -6.991 1.00 78.88 92 ARG A O 1
ATOM 754 N N . ILE A 1 93 ? 12.960 -10.384 -5.589 1.00 80.62 93 ILE A N 1
ATOM 755 C CA . ILE A 1 93 ? 12.899 -9.576 -4.372 1.00 80.62 93 ILE A CA 1
ATOM 756 C C . ILE A 1 93 ? 14.176 -8.743 -4.201 1.00 80.62 93 ILE A C 1
ATOM 758 O O . ILE A 1 93 ? 15.269 -9.302 -4.035 1.00 80.62 93 ILE A O 1
ATOM 762 N N . SER A 1 94 ? 14.036 -7.418 -4.203 1.00 86.06 94 SER A N 1
ATOM 763 C CA . SER A 1 94 ? 15.137 -6.497 -3.924 1.00 86.06 94 SER A CA 1
ATOM 764 C C . SER A 1 94 ? 15.343 -6.280 -2.418 1.00 86.06 94 SER A C 1
ATOM 766 O O . SER A 1 94 ? 14.449 -6.490 -1.594 1.00 86.06 94 SER A O 1
ATOM 768 N N . ASP A 1 95 ? 16.547 -5.841 -2.030 1.00 89.75 95 ASP A N 1
ATOM 769 C CA . ASP A 1 95 ? 16.830 -5.483 -0.633 1.00 89.75 95 ASP A CA 1
ATOM 770 C C . ASP A 1 95 ? 15.928 -4.337 -0.148 1.00 89.75 95 ASP A C 1
ATOM 772 O O . ASP A 1 95 ? 15.492 -4.358 1.000 1.00 89.75 95 ASP A O 1
ATOM 776 N N . LEU A 1 96 ? 15.595 -3.396 -1.041 1.00 89.62 96 LEU A N 1
ATOM 777 C CA . LEU A 1 96 ? 14.747 -2.242 -0.745 1.00 89.62 96 LEU A CA 1
ATOM 778 C C . LEU A 1 96 ? 13.289 -2.644 -0.475 1.00 89.62 96 LEU A C 1
ATOM 780 O O . LEU A 1 96 ? 12.689 -2.156 0.479 1.00 89.62 96 LEU A O 1
ATOM 784 N N . GLU A 1 97 ? 12.715 -3.541 -1.280 1.00 89.38 97 GLU A N 1
ATOM 785 C CA . GLU A 1 97 ? 11.341 -4.029 -1.070 1.00 89.38 97 GLU A CA 1
ATOM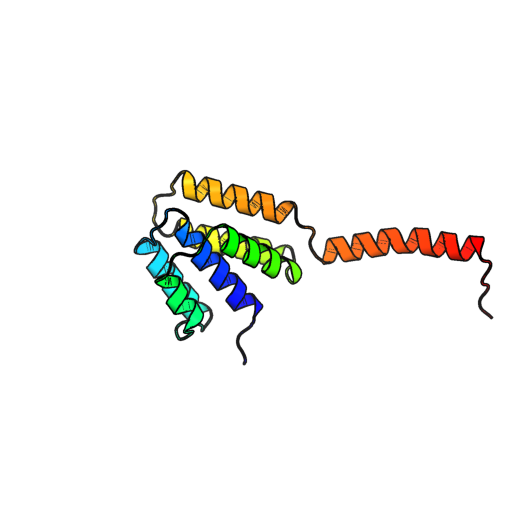 786 C C . GLU A 1 97 ? 11.210 -4.811 0.239 1.00 89.38 97 GLU A C 1
ATOM 788 O O . GLU A 1 97 ? 10.223 -4.671 0.965 1.00 89.38 97 GLU A O 1
ATOM 793 N N . ARG A 1 98 ? 12.220 -5.630 0.553 1.00 91.00 98 ARG A N 1
ATOM 794 C CA . ARG A 1 98 ? 12.266 -6.385 1.806 1.00 91.00 98 ARG A CA 1
ATOM 795 C C . ARG A 1 98 ? 12.382 -5.456 3.012 1.00 91.00 98 ARG A C 1
ATOM 797 O O . ARG A 1 98 ? 11.631 -5.628 3.967 1.00 91.00 98 ARG A O 1
ATOM 804 N N . GLU A 1 99 ? 13.280 -4.474 2.951 1.00 93.06 99 GLU A N 1
ATOM 805 C CA . GLU A 1 99 ? 13.433 -3.468 4.005 1.00 93.06 99 GLU A CA 1
ATOM 806 C C . GLU A 1 99 ? 12.128 -2.691 4.218 1.00 93.06 99 GLU A C 1
ATOM 808 O O . GLU A 1 99 ? 11.682 -2.555 5.356 1.00 93.06 99 GLU A O 1
ATOM 813 N N . LEU A 1 100 ? 11.447 -2.281 3.142 1.00 92.19 100 LEU A N 1
ATOM 814 C CA . LEU A 1 100 ? 10.157 -1.597 3.246 1.00 92.19 100 LEU A CA 1
ATOM 815 C C . LEU A 1 100 ? 9.102 -2.454 3.956 1.00 92.19 100 LEU A C 1
ATOM 817 O O . LEU A 1 100 ? 8.372 -1.958 4.817 1.00 92.19 100 LEU A O 1
ATOM 821 N N . LEU A 1 101 ? 8.998 -3.736 3.597 1.00 93.94 101 LEU A N 1
ATOM 822 C CA . LEU A 1 101 ? 8.020 -4.634 4.208 1.00 93.94 101 LEU A CA 1
ATOM 823 C C . LEU A 1 101 ? 8.292 -4.822 5.711 1.00 93.94 101 LEU A C 1
ATOM 825 O O . LEU A 1 101 ? 7.350 -4.797 6.508 1.00 93.94 101 LEU A O 1
ATOM 829 N N . ASP A 1 102 ? 9.562 -4.950 6.101 1.00 94.19 102 ASP A N 1
ATOM 830 C CA . ASP A 1 102 ? 9.985 -5.056 7.502 1.00 94.19 102 ASP A CA 1
ATOM 831 C C . ASP A 1 102 ? 9.703 -3.761 8.286 1.00 94.19 102 ASP A C 1
ATOM 833 O O . ASP A 1 102 ? 9.220 -3.805 9.427 1.00 94.19 102 ASP A O 1
ATOM 837 N N . GLU A 1 103 ? 9.945 -2.599 7.676 1.00 94.88 103 GLU A N 1
ATOM 838 C CA . GLU A 1 103 ? 9.627 -1.289 8.247 1.00 94.88 103 GLU A CA 1
ATOM 839 C C . GLU A 1 103 ? 8.119 -1.122 8.459 1.00 94.88 103 GLU A C 1
ATOM 841 O O . GLU A 1 103 ? 7.689 -0.726 9.545 1.00 94.88 103 GLU A O 1
ATOM 846 N N . TYR A 1 104 ? 7.301 -1.478 7.466 1.00 95.00 104 TYR A N 1
ATOM 847 C CA . TYR A 1 104 ? 5.845 -1.440 7.580 1.00 95.00 104 TYR A CA 1
ATOM 848 C C . TYR A 1 104 ? 5.330 -2.406 8.639 1.00 95.00 104 TYR A C 1
ATOM 850 O O . TYR A 1 104 ? 4.530 -2.001 9.481 1.00 95.00 104 TYR A O 1
ATOM 858 N N . HIS A 1 105 ? 5.821 -3.644 8.678 1.00 93.88 105 HIS A N 1
ATOM 859 C CA . HIS A 1 105 ? 5.464 -4.589 9.734 1.00 93.88 105 HIS A CA 1
ATOM 860 C C . HIS A 1 105 ? 5.805 -4.033 11.127 1.00 93.88 105 HIS A C 1
ATOM 862 O O . HIS A 1 105 ? 4.965 -4.045 12.033 1.00 93.88 105 HIS A O 1
ATOM 868 N N . THR A 1 106 ? 7.010 -3.480 11.288 1.00 93.69 106 THR A N 1
ATOM 869 C CA . THR A 1 106 ? 7.459 -2.875 12.548 1.00 93.69 106 THR A CA 1
ATOM 870 C C . THR A 1 106 ? 6.570 -1.697 12.937 1.00 93.69 106 THR A C 1
ATOM 872 O O . THR A 1 106 ? 6.044 -1.674 14.049 1.00 93.69 106 THR A O 1
ATOM 875 N N . MET A 1 107 ? 6.323 -0.758 12.024 1.00 92.81 107 MET A N 1
ATOM 876 C CA . MET A 1 107 ? 5.452 0.395 12.259 1.00 92.81 107 MET A CA 1
ATOM 877 C C . MET A 1 107 ? 4.037 -0.031 12.674 1.00 92.81 107 MET A C 1
ATOM 879 O O . MET A 1 107 ? 3.513 0.457 13.674 1.00 92.81 107 MET A O 1
ATOM 883 N N . MET A 1 108 ? 3.432 -0.981 11.954 1.00 91.31 108 MET A N 1
ATOM 884 C CA . MET A 1 108 ? 2.082 -1.473 12.248 1.00 91.31 108 MET A CA 1
ATOM 885 C C . MET A 1 108 ? 1.997 -2.190 13.606 1.00 91.31 108 MET A C 1
ATOM 887 O O . MET A 1 108 ? 0.949 -2.144 14.247 1.00 91.31 108 MET A O 1
ATOM 891 N N . SER A 1 109 ? 3.082 -2.829 14.065 1.00 88.62 109 SER A N 1
ATOM 892 C CA . SER A 1 109 ? 3.148 -3.481 15.384 1.00 88.62 109 SER A CA 1
ATOM 893 C C . SER A 1 109 ? 3.183 -2.499 16.561 1.00 88.62 109 SER A C 1
ATOM 895 O O . SER A 1 109 ? 2.767 -2.850 17.664 1.00 88.62 109 SER A O 1
ATOM 897 N N . LEU A 1 110 ? 3.650 -1.268 16.329 1.00 88.06 110 LEU A N 1
ATOM 898 C CA . LEU A 1 110 ? 3.715 -0.212 17.343 1.00 88.06 110 LEU A CA 1
ATOM 899 C C . LEU A 1 110 ? 2.383 0.524 17.516 1.00 88.06 110 LEU A C 1
ATOM 901 O O . LEU A 1 110 ? 2.180 1.197 18.525 1.00 88.06 110 LEU A O 1
ATOM 905 N N . ILE A 1 111 ? 1.479 0.404 16.543 1.00 84.00 111 ILE A N 1
ATOM 906 C CA . ILE A 1 111 ? 0.157 1.020 16.587 1.00 84.00 111 ILE A CA 1
ATOM 907 C C . ILE A 1 111 ? -0.794 0.033 17.282 1.00 84.00 111 ILE A C 1
ATOM 909 O O . ILE A 1 111 ? -1.032 -1.061 16.760 1.00 84.00 111 ILE A O 1
ATOM 913 N N . PRO A 1 112 ? -1.357 0.364 18.457 1.00 75.12 112 PRO A N 1
ATOM 914 C CA . PRO A 1 112 ? -2.312 -0.510 19.127 1.00 75.12 112 PRO A CA 1
ATOM 915 C C . PRO A 1 112 ? -3.575 -0.660 18.273 1.00 75.12 112 PRO A C 1
ATOM 917 O O . PRO A 1 112 ? -4.006 0.260 17.585 1.00 75.12 112 PRO A O 1
ATOM 920 N N . ASN A 1 113 ? -4.151 -1.856 18.250 1.00 69.44 113 ASN A N 1
ATOM 921 C CA . ASN A 1 113 ? -5.441 -2.105 17.607 1.00 69.44 113 ASN A CA 1
ATOM 922 C C . ASN A 1 113 ? -6.567 -1.604 18.524 1.00 69.44 113 ASN A C 1
ATOM 924 O O . ASN A 1 113 ? -6.449 -1.684 19.745 1.00 69.44 113 ASN A O 1
ATOM 928 N N . GLN A 1 114 ? -7.686 -1.147 17.951 1.00 62.25 114 GLN A N 1
ATOM 929 C CA . GLN A 1 114 ? -8.868 -0.670 18.696 1.00 62.25 114 GLN A CA 1
ATOM 930 C C . GLN A 1 114 ? -9.339 -1.647 19.789 1.00 62.25 114 GLN A C 1
ATOM 932 O O . GLN A 1 114 ? -9.810 -1.220 20.840 1.00 62.25 114 GLN A O 1
ATOM 937 N N . GLU A 1 115 ? -9.197 -2.959 19.574 1.00 57.06 115 GLU A N 1
ATOM 938 C CA . GLU A 1 115 ? -9.509 -3.991 20.575 1.00 57.06 115 GLU A CA 1
ATOM 939 C C . GLU A 1 115 ? -8.587 -3.910 21.801 1.00 57.06 115 GLU A C 1
ATOM 941 O O . GLU A 1 115 ? -9.040 -4.074 22.934 1.00 57.06 115 GLU A O 1
ATOM 946 N N . GLN A 1 116 ? -7.303 -3.606 21.591 1.00 56.84 116 GLN A N 1
ATOM 947 C CA . GLN A 1 116 ? -6.329 -3.397 22.659 1.00 56.84 116 GLN A CA 1
ATOM 948 C C . GLN A 1 116 ? -6.556 -2.063 23.368 1.00 56.84 116 GLN A C 1
ATOM 950 O O . GLN A 1 116 ? -6.446 -2.022 24.590 1.00 56.84 116 GLN A O 1
ATOM 955 N N . GLU A 1 117 ? -6.925 -0.999 22.649 1.00 55.16 117 GLU A N 1
ATOM 956 C CA . GLU A 1 117 ? -7.296 0.281 23.265 1.00 55.16 117 GLU A CA 1
ATOM 957 C C . GLU A 1 117 ? -8.577 0.172 24.093 1.00 55.16 117 GLU A C 1
ATOM 959 O O . GLU A 1 117 ? -8.609 0.660 25.220 1.00 55.16 117 GLU A O 1
ATOM 964 N N . HIS A 1 118 ? -9.612 -0.518 23.602 1.00 55.81 118 HIS A N 1
ATOM 965 C CA . HIS A 1 118 ? -10.833 -0.763 24.370 1.00 55.81 118 HIS A CA 1
ATOM 966 C C . HIS A 1 118 ? -10.558 -1.633 25.597 1.00 55.81 118 HIS A C 1
ATOM 968 O O . HIS A 1 118 ? -11.030 -1.300 26.683 1.00 55.81 118 HIS A O 1
ATOM 974 N N . HIS A 1 119 ? -9.762 -2.702 25.473 1.00 58.16 119 HIS A N 1
ATOM 975 C CA . HIS A 1 119 ? -9.346 -3.488 26.636 1.00 58.16 119 HIS A CA 1
ATOM 976 C C . HIS A 1 119 ? -8.498 -2.669 27.610 1.00 58.16 119 HIS A C 1
ATOM 978 O O . HIS A 1 119 ? -8.707 -2.761 28.814 1.00 58.16 119 HIS A O 1
ATOM 984 N N . PHE A 1 120 ? -7.573 -1.841 27.130 1.00 58.00 120 PHE A N 1
ATOM 985 C CA . PHE A 1 120 ? -6.748 -0.972 27.967 1.00 58.00 120 PHE A CA 1
ATOM 986 C C . PHE A 1 120 ? -7.595 0.079 28.695 1.00 58.00 120 PH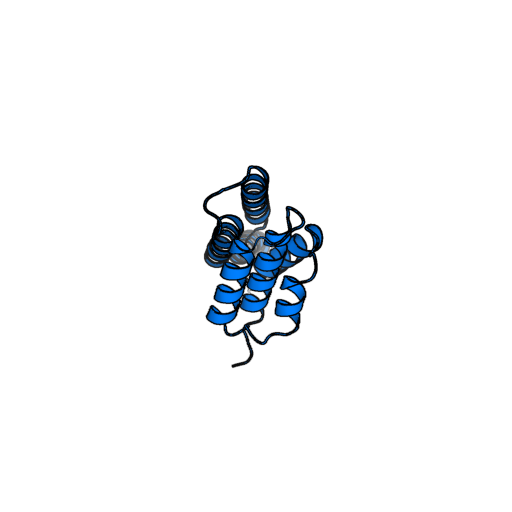E A C 1
ATOM 988 O O . PHE A 1 120 ? -7.502 0.208 29.915 1.00 58.00 120 PHE A O 1
ATOM 995 N N . ALA A 1 121 ? -8.482 0.769 27.978 1.00 60.81 121 ALA A N 1
ATOM 996 C CA . ALA A 1 121 ? -9.411 1.737 28.542 1.00 60.81 121 ALA A CA 1
ATOM 997 C C . ALA A 1 121 ? -10.356 1.075 29.557 1.00 60.81 121 ALA A C 1
ATOM 999 O O . ALA A 1 121 ? -10.499 1.589 30.662 1.00 60.81 121 ALA A O 1
ATOM 1000 N N . GLN A 1 122 ? -10.938 -0.092 29.261 1.00 57.38 122 GLN A N 1
ATOM 1001 C CA . GLN A 1 122 ? -11.767 -0.840 30.218 1.00 57.38 122 GLN A CA 1
ATOM 1002 C C . GLN A 1 122 ? -10.968 -1.286 31.452 1.00 57.38 122 GLN A C 1
ATOM 1004 O O . GLN A 1 122 ? -11.415 -1.085 32.584 1.00 57.38 122 GLN A O 1
ATOM 1009 N N . ASN A 1 123 ? -9.756 -1.810 31.252 1.00 60.47 123 ASN A N 1
ATOM 1010 C CA . ASN A 1 123 ? -8.875 -2.266 32.328 1.00 60.47 123 ASN A CA 1
ATOM 1011 C C . ASN A 1 123 ? -8.392 -1.121 33.230 1.00 60.47 123 ASN A C 1
ATOM 1013 O O . ASN A 1 123 ? -8.078 -1.370 34.391 1.00 60.47 123 ASN A O 1
ATOM 1017 N N . ILE A 1 124 ? -8.338 0.119 32.734 1.00 65.94 124 ILE A N 1
ATOM 1018 C CA . ILE A 1 124 ? -7.980 1.310 33.523 1.00 65.94 124 ILE A CA 1
ATOM 1019 C C . ILE A 1 124 ? -9.208 1.966 34.167 1.00 65.94 124 ILE A C 1
ATOM 1021 O O . ILE A 1 124 ? -9.147 2.409 35.319 1.00 65.94 124 ILE A O 1
ATOM 1025 N N . LEU A 1 125 ? -10.341 2.009 33.467 1.00 58.31 125 LEU A N 1
ATOM 1026 C CA . LEU A 1 125 ? -11.568 2.629 33.965 1.00 58.31 125 LEU A CA 1
ATOM 1027 C C . LEU A 1 125 ? -12.218 1.810 35.088 1.00 58.31 125 LEU A C 1
ATOM 1029 O O . LEU A 1 125 ? -12.798 2.394 36.004 1.00 58.31 125 LEU A O 1
ATOM 1033 N N . GLU A 1 126 ? -12.089 0.482 35.090 1.00 59.50 126 GLU A N 1
ATOM 1034 C CA . GLU A 1 126 ? -12.626 -0.368 36.161 1.00 59.50 126 GLU A CA 1
ATOM 1035 C C . GLU A 1 126 ? -11.976 -0.131 37.545 1.00 59.50 126 GLU A C 1
ATOM 1037 O O . GLU A 1 126 ? -12.700 -0.003 38.544 1.00 59.50 126 GLU A O 1
ATOM 1042 N N . PRO A 1 127 ? -10.635 -0.081 37.669 1.00 57.25 127 PRO A N 1
ATOM 1043 C CA . PRO A 1 127 ? -9.964 0.269 38.918 1.00 57.25 127 PRO A CA 1
ATOM 1044 C C . PRO A 1 127 ? -10.258 1.703 39.365 1.00 57.25 127 PRO A C 1
ATOM 1046 O O . PRO A 1 127 ? -10.577 1.924 40.536 1.00 57.25 127 PRO A O 1
ATOM 1049 N N . ILE A 1 128 ? -10.203 2.671 38.442 1.00 60.06 128 ILE A N 1
ATOM 1050 C CA . ILE A 1 128 ? -10.416 4.094 38.752 1.00 60.06 128 ILE A CA 1
ATOM 1051 C C . ILE A 1 128 ? -11.875 4.349 39.154 1.00 60.06 128 ILE A C 1
ATOM 1053 O O . ILE A 1 128 ? -12.138 5.020 40.152 1.00 60.06 128 ILE A O 1
ATOM 1057 N N . GLY A 1 129 ? -12.836 3.749 38.449 1.00 56.72 129 GLY A N 1
ATOM 1058 C CA . GLY A 1 129 ? -14.259 3.837 38.769 1.00 56.72 129 GLY A CA 1
ATOM 1059 C C . GLY A 1 129 ? -14.607 3.217 40.125 1.00 56.72 129 GLY A C 1
ATOM 1060 O O . GLY A 1 129 ? -15.413 3.778 40.870 1.00 56.72 129 GLY A O 1
ATOM 1061 N N . ARG A 1 130 ? -13.968 2.100 40.505 1.00 57.62 130 ARG A N 1
ATOM 1062 C CA . ARG A 1 130 ? -14.104 1.517 41.855 1.00 57.62 130 ARG A CA 1
ATOM 1063 C C . ARG A 1 130 ? -13.500 2.406 42.937 1.00 57.62 130 ARG A C 1
ATOM 1065 O O . ARG A 1 130 ? -14.093 2.538 44.007 1.00 57.62 130 ARG A O 1
ATOM 1072 N N . PHE A 1 131 ? -12.355 3.024 42.664 1.00 56.91 131 PHE A N 1
ATOM 1073 C CA . PHE A 1 131 ? -11.709 3.941 43.599 1.00 56.91 131 PHE A CA 1
ATOM 1074 C C . PHE A 1 131 ? -12.570 5.187 43.849 1.00 56.91 131 PHE A C 1
ATOM 1076 O O . PHE A 1 131 ? -12.858 5.507 45.001 1.00 56.91 131 PHE A O 1
ATOM 1083 N N . LEU A 1 132 ? -13.085 5.822 42.792 1.00 49.34 132 LEU A N 1
ATOM 1084 C CA . LEU A 1 132 ? -13.985 6.974 42.907 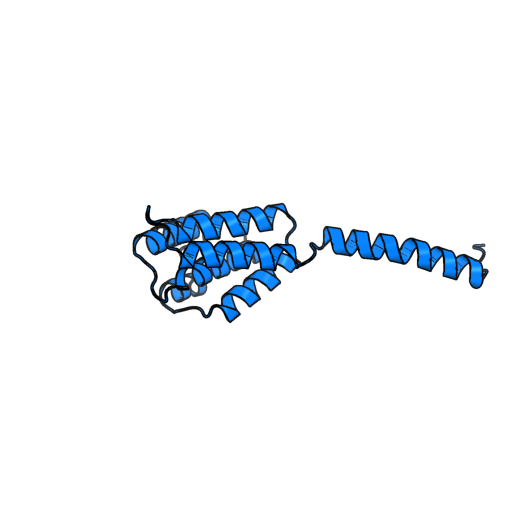1.00 49.34 132 LEU A CA 1
ATOM 1085 C C . LEU A 1 132 ? -15.297 6.617 43.623 1.00 49.34 132 LEU A C 1
ATOM 1087 O O . LEU A 1 132 ? -15.724 7.357 44.506 1.00 49.34 132 LEU A O 1
ATOM 1091 N N . LYS A 1 133 ? -15.898 5.450 43.342 1.00 57.12 133 LYS A N 1
ATOM 1092 C CA . LYS A 1 133 ? -17.081 4.963 44.082 1.00 57.12 133 LYS A CA 1
ATOM 1093 C C . LYS A 1 133 ? -16.805 4.775 45.578 1.00 57.12 133 LYS A C 1
ATOM 1095 O O . LYS A 1 133 ? -17.656 5.104 46.400 1.00 57.12 133 LYS A O 1
ATOM 1100 N N . LYS A 1 134 ? -15.620 4.274 45.940 1.00 55.69 134 LYS A N 1
ATOM 1101 C CA . LYS A 1 134 ? -15.233 4.017 47.336 1.00 55.69 134 LYS A CA 1
ATOM 1102 C C . LYS A 1 134 ? -14.873 5.291 48.108 1.00 55.69 134 LYS A C 1
ATOM 1104 O O . LYS A 1 134 ? -15.104 5.342 49.309 1.00 55.69 134 LYS A O 1
ATOM 1109 N N . VAL A 1 135 ? -14.328 6.303 47.433 1.00 59.91 135 VAL A N 1
ATOM 1110 C CA . VAL A 1 135 ? -13.918 7.576 48.050 1.00 59.91 135 VAL A CA 1
ATOM 1111 C C . VAL A 1 135 ? -15.074 8.580 48.136 1.00 59.91 135 VAL A C 1
ATOM 1113 O O . VAL A 1 135 ? -15.132 9.344 49.093 1.00 59.91 135 VAL A O 1
ATOM 1116 N N . ILE A 1 136 ? -16.014 8.565 47.183 1.00 58.56 136 ILE A N 1
ATOM 1117 C CA . ILE A 1 136 ? -17.112 9.551 47.114 1.00 58.56 136 ILE A CA 1
ATOM 1118 C C . ILE A 1 136 ? -18.393 9.054 47.818 1.00 58.56 136 ILE A C 1
ATOM 1120 O O . ILE A 1 136 ? -19.301 9.839 48.065 1.00 58.56 136 ILE A O 1
ATOM 1124 N N . GLY A 1 137 ? -18.480 7.777 48.211 1.00 53.34 137 GLY A N 1
ATOM 1125 C CA . GLY A 1 137 ? -19.593 7.290 49.039 1.00 53.34 137 GLY A CA 1
ATOM 1126 C C . GLY A 1 137 ? -20.970 7.404 48.373 1.00 53.34 137 GLY A C 1
ATOM 1127 O O . GLY A 1 137 ? -21.970 7.618 49.055 1.00 53.34 137 GLY A O 1
ATOM 1128 N N . LEU A 1 138 ? -21.046 7.274 47.046 1.00 54.16 138 LEU A N 1
ATOM 1129 C CA . LEU A 1 138 ? -22.324 7.218 46.335 1.00 54.16 138 LEU A CA 1
ATOM 1130 C C . LEU A 1 138 ? -22.924 5.814 46.482 1.00 54.16 138 LEU A C 1
ATOM 1132 O O . LEU A 1 138 ? -22.653 4.917 45.684 1.00 54.16 138 LEU A O 1
ATOM 1136 N N . ASN A 1 139 ? -23.724 5.630 47.533 1.00 41.06 139 ASN A N 1
ATOM 1137 C CA . ASN A 1 139 ? -24.652 4.507 47.644 1.00 41.06 139 ASN A CA 1
ATOM 1138 C C . ASN A 1 139 ? -25.799 4.705 46.638 1.00 41.06 139 ASN A C 1
ATOM 1140 O O . ASN A 1 139 ? -26.401 5.782 46.638 1.00 41.06 139 ASN A O 1
ATOM 1144 N N . PRO A 1 140 ? -26.145 3.707 45.807 1.00 47.91 140 PRO A N 1
ATOM 1145 C CA . PRO A 1 140 ? -27.394 3.755 45.061 1.00 47.91 140 PRO A CA 1
ATOM 1146 C C . PRO A 1 140 ? -28.572 3.540 46.026 1.00 47.91 140 PRO A C 1
ATOM 1148 O O . PRO A 1 140 ? -28.511 2.675 46.901 1.00 47.91 140 PRO A O 1
ATOM 1151 N N . SER A 1 141 ? -29.605 4.375 45.879 1.00 45.88 141 SER A N 1
ATOM 1152 C CA . SER A 1 141 ? -30.954 4.123 46.413 1.00 45.88 141 SER A CA 1
ATOM 1153 C C . SER A 1 141 ? -31.680 3.086 45.565 1.00 45.88 141 SER A C 1
ATOM 1155 O O . SER A 1 141 ? -31.383 3.034 44.348 1.00 45.88 141 SER A O 1
#

Foldseek 3Di:
DPQDPLLVLLLLLLLQLCCQVPDNDPLLLVLSCVSCVVSVNNVPPVSVVSNVDHHDPVNSVVSLLVSQQPDDPVVLVVSLVSNCCSCPSDVDRDPRSVVSSVVSNVVSVVDDHPVVVVVVCCVVCVVVVVVCCVVVVDDDD